Protein AF-C4J7I5-F1 (afdb_monomer_lite)

Foldseek 3Di:
DPPDVVVVDDDADDDQQDPVSLQVLLCVVVVSQADLEAEAEAQQADLVCLLSNLNSCLSRWGPDADPVGFRKYKYKHQDDNDDPVSNQVSNVVSVKDFDFKDFQLDGPDPDPVVVVCPPHPVSVVRNHPRMMMTMIGD

Radius of gyration: 16.13 Å; chains: 1; bounding box: 42×35×44 Å

Secondary structure (DSSP, 8-state):
-PPPGGGG-------TT-HHHHHHHHGGGSS---BSEEEEES--S-HHHHHHHHHHHHHHB-SS-BTTB--EEEEEE---SS-HHHHHHHHHHTT-EEEEEEETTEESSS-HHHHHTTTSTHHHHTTTS--EEEEEE-

Structure (mmCIF, N/CA/C/O backbone):
data_AF-C4J7I5-F1
#
_entry.id   AF-C4J7I5-F1
#
loop_
_atom_site.group_PDB
_atom_site.id
_atom_site.type_symbol
_atom_site.label_atom_id
_atom_site.label_alt_id
_atom_site.label_comp_id
_atom_site.label_asym_id
_atom_site.label_entity_id
_atom_site.label_seq_id
_atom_site.pdbx_PDB_ins_code
_atom_site.Cartn_x
_atom_site.Cartn_y
_atom_site.Cartn_z
_atom_site.occupancy
_atom_site.B_iso_or_equiv
_atom_site.auth_seq_id
_atom_site.auth_comp_id
_atom_site.auth_asym_id
_atom_site.auth_atom_id
_atom_site.pdbx_PDB_model_num
ATOM 1 N N . MET A 1 1 ? 3.089 -23.147 28.726 1.00 46.19 1 MET A N 1
ATOM 2 C CA . MET A 1 1 ? 2.492 -23.508 27.425 1.00 46.19 1 MET A CA 1
ATOM 3 C C . MET A 1 1 ? 2.560 -22.266 26.569 1.00 46.19 1 MET A C 1
ATOM 5 O O . MET A 1 1 ? 1.915 -21.288 26.925 1.00 46.19 1 MET A O 1
ATOM 9 N N . GLU A 1 2 ? 3.400 -22.255 25.537 1.00 56.66 2 GLU A N 1
ATOM 10 C CA . GLU A 1 2 ? 3.344 -21.172 24.553 1.00 56.66 2 GLU A CA 1
ATOM 11 C C . GLU A 1 2 ? 1.959 -21.187 23.889 1.00 56.66 2 GLU A C 1
ATOM 13 O O . GLU A 1 2 ? 1.442 -22.274 23.604 1.00 56.66 2 GLU A O 1
ATOM 18 N N . PRO A 1 3 ? 1.322 -20.023 23.676 1.00 60.16 3 PRO A N 1
ATOM 19 C CA . PRO A 1 3 ? 0.105 -19.958 22.882 1.00 60.16 3 PRO A CA 1
ATOM 20 C C . PRO A 1 3 ? 0.376 -20.605 21.525 1.00 60.16 3 PRO A C 1
ATOM 22 O O . PRO A 1 3 ? 1.416 -20.352 20.917 1.00 60.16 3 PRO A O 1
ATOM 25 N N . ASN A 1 4 ? -0.547 -21.442 21.054 1.00 72.19 4 ASN A N 1
ATOM 26 C CA . ASN A 1 4 ? -0.453 -22.033 19.726 1.00 72.19 4 ASN A CA 1
ATOM 27 C C . ASN A 1 4 ? -0.255 -20.900 18.705 1.00 72.19 4 ASN A C 1
ATOM 29 O O . ASN A 1 4 ? -1.125 -20.047 18.574 1.00 72.19 4 ASN A O 1
ATOM 33 N N . LEU A 1 5 ? 0.882 -20.863 18.003 1.00 67.62 5 LEU A N 1
ATOM 34 C CA . LEU A 1 5 ? 1.220 -19.787 17.059 1.00 67.62 5 LEU A CA 1
ATOM 35 C C . LEU A 1 5 ? 0.113 -19.543 16.021 1.00 67.62 5 LEU A C 1
ATOM 37 O O . LEU A 1 5 ? -0.079 -18.413 15.578 1.00 67.62 5 LEU A O 1
ATOM 41 N N . LEU A 1 6 ? -0.670 -20.577 15.697 1.00 69.25 6 LEU A N 1
ATOM 42 C CA . LEU A 1 6 ? -1.818 -20.479 14.799 1.00 69.25 6 LEU A CA 1
ATOM 43 C C . LEU A 1 6 ? -2.928 -19.567 15.338 1.00 69.25 6 LEU A C 1
ATOM 45 O O . LEU A 1 6 ? -3.611 -18.930 14.546 1.00 69.25 6 LEU A O 1
ATOM 49 N N . SER A 1 7 ? -3.086 -19.434 16.660 1.00 72.38 7 SER A N 1
ATOM 50 C CA . SER A 1 7 ? -4.082 -18.530 17.250 1.00 72.38 7 SER A CA 1
ATOM 51 C C . SER A 1 7 ? -3.694 -17.051 17.146 1.00 72.38 7 SER A C 1
ATOM 53 O O . SER A 1 7 ? -4.488 -16.195 17.525 1.00 72.38 7 SER A O 1
ATOM 55 N N . ARG A 1 8 ? -2.481 -16.738 16.665 1.00 79.06 8 ARG A N 1
ATOM 56 C CA . ARG A 1 8 ? -2.015 -15.363 16.413 1.00 79.06 8 ARG A CA 1
ATOM 57 C C . ARG A 1 8 ? -2.300 -14.897 14.985 1.00 79.06 8 ARG A C 1
ATOM 59 O O . ARG A 1 8 ? -2.167 -13.711 14.706 1.00 79.06 8 ARG A O 1
ATOM 66 N N . ILE A 1 9 ? -2.673 -15.815 14.090 1.00 86.06 9 ILE A N 1
ATOM 67 C CA . ILE A 1 9 ? -2.989 -15.513 12.695 1.00 86.06 9 ILE A CA 1
ATOM 68 C C . ILE A 1 9 ? -4.505 -15.477 12.552 1.00 86.06 9 ILE A C 1
ATOM 70 O O . ILE A 1 9 ? -5.200 -16.441 12.865 1.00 86.06 9 ILE A O 1
ATOM 74 N N . MET A 1 10 ? -5.016 -14.360 12.049 1.00 88.12 10 MET A N 1
ATOM 75 C CA . MET A 1 10 ? -6.434 -14.184 11.772 1.00 88.12 10 MET A CA 1
ATOM 76 C C . MET A 1 10 ? -6.637 -13.935 10.287 1.00 88.12 10 MET A C 1
ATOM 78 O O . MET A 1 10 ? -5.858 -13.232 9.647 1.00 88.12 10 MET A O 1
ATOM 82 N N . VAL A 1 11 ? -7.711 -14.503 9.748 1.00 90.12 11 VAL A N 1
ATOM 83 C CA . VAL A 1 11 ? -8.143 -14.262 8.372 1.00 90.12 11 VAL A CA 1
ATOM 84 C C . VAL A 1 11 ? -9.461 -13.512 8.421 1.00 90.12 11 VAL A C 1
ATOM 86 O O . VAL A 1 11 ? -10.398 -13.913 9.114 1.00 90.12 11 VAL A O 1
ATOM 89 N N . ARG A 1 12 ? -9.537 -12.416 7.673 1.00 92.25 12 ARG A N 1
ATOM 90 C CA . ARG A 1 12 ? -10.739 -11.599 7.559 1.00 92.25 12 ARG A CA 1
ATOM 91 C C . ARG A 1 12 ? -10.909 -11.164 6.115 1.00 92.25 12 ARG A C 1
ATOM 93 O O . ARG A 1 12 ? -9.933 -10.899 5.418 1.00 92.25 12 ARG A O 1
ATOM 100 N N . LYS A 1 13 ? -12.160 -11.100 5.672 1.00 94.50 13 LYS A N 1
ATOM 101 C CA . LYS A 1 13 ? -12.498 -10.471 4.401 1.00 94.50 13 LYS A CA 1
ATOM 102 C C . LYS A 1 13 ? -12.163 -8.978 4.486 1.00 94.50 13 LYS A C 1
ATOM 104 O O . LYS A 1 13 ? -12.484 -8.347 5.488 1.00 94.50 13 LYS A O 1
ATOM 109 N N . LEU A 1 14 ? -11.552 -8.449 3.429 1.00 96.69 14 LEU A N 1
ATOM 110 C CA . LEU A 1 14 ? -11.289 -7.026 3.265 1.00 96.69 14 LEU A CA 1
ATOM 111 C C . LEU A 1 14 ? -11.465 -6.636 1.798 1.00 96.69 14 LEU A C 1
ATOM 113 O O . LEU A 1 14 ? -10.585 -6.885 0.975 1.00 96.69 14 LEU A O 1
ATOM 117 N N . PHE A 1 15 ? -12.607 -6.044 1.460 1.00 97.38 15 PHE A N 1
ATOM 118 C CA . PHE A 1 15 ? -12.798 -5.386 0.176 1.00 97.38 15 PHE A CA 1
ATOM 119 C C . PHE A 1 15 ? -12.215 -3.973 0.240 1.00 97.38 15 PHE A C 1
ATOM 121 O O . PHE A 1 15 ? -12.597 -3.171 1.093 1.00 97.38 15 PHE A O 1
ATOM 128 N N . TRP A 1 16 ? -11.273 -3.658 -0.648 1.00 97.44 16 TRP A N 1
ATOM 129 C CA . TRP A 1 16 ? -10.590 -2.370 -0.590 1.00 97.44 16 TRP A CA 1
ATOM 130 C C . TRP A 1 16 ? -11.545 -1.201 -0.832 1.00 97.44 16 TRP A C 1
ATOM 132 O O . TRP A 1 16 ? -12.367 -1.222 -1.746 1.00 97.44 16 TRP A O 1
ATOM 142 N N . GLY A 1 17 ? -11.427 -0.173 0.006 1.00 95.38 17 GLY A N 1
ATOM 143 C CA . GLY A 1 17 ? -12.288 1.004 0.007 1.00 95.38 17 GLY A CA 1
ATOM 144 C C . GLY A 1 17 ? -13.658 0.789 0.656 1.00 95.38 17 GLY A C 1
ATOM 145 O O . GLY A 1 17 ? -14.435 1.738 0.707 1.00 95.38 17 GLY A O 1
ATOM 146 N N . ASN A 1 18 ? -13.968 -0.412 1.161 1.00 97.88 18 ASN A N 1
ATOM 147 C CA . ASN A 1 18 ? -15.199 -0.655 1.909 1.00 97.88 18 ASN A CA 1
ATOM 148 C C . ASN A 1 18 ? -15.012 -0.312 3.396 1.00 97.88 18 ASN A C 1
ATOM 150 O O . ASN A 1 18 ? -14.159 -0.879 4.076 1.00 97.88 18 ASN A O 1
ATOM 154 N N . GLU A 1 19 ? -15.817 0.626 3.894 1.00 95.94 19 GLU A N 1
ATOM 155 C CA . GLU A 1 19 ? -15.702 1.157 5.258 1.00 95.94 19 GLU A CA 1
ATOM 156 C C . GLU A 1 19 ? -16.004 0.117 6.341 1.00 95.94 19 GLU A C 1
ATOM 158 O O . GLU A 1 19 ? -15.284 0.048 7.340 1.00 95.94 19 GLU A O 1
ATOM 163 N N . ASP A 1 20 ? -17.010 -0.731 6.125 1.00 95.88 20 ASP A N 1
ATOM 164 C CA . ASP A 1 20 ? -17.399 -1.768 7.083 1.00 95.88 20 ASP A CA 1
ATOM 165 C C . ASP A 1 20 ? -16.312 -2.841 7.221 1.00 95.88 20 ASP A C 1
ATOM 167 O O . ASP A 1 20 ? -15.944 -3.221 8.336 1.00 95.88 20 ASP A O 1
ATOM 171 N N . ASP A 1 21 ? -15.749 -3.291 6.097 1.00 96.88 21 ASP A N 1
ATOM 172 C CA . ASP A 1 21 ? -14.656 -4.261 6.076 1.00 96.88 21 ASP A CA 1
ATOM 173 C C . ASP A 1 21 ? -13.396 -3.677 6.749 1.00 96.88 21 ASP A C 1
ATOM 175 O O . ASP A 1 21 ? -12.764 -4.355 7.564 1.00 96.88 21 ASP A O 1
ATOM 179 N N . MET A 1 22 ? -13.051 -2.406 6.484 1.00 94.75 22 MET A N 1
ATOM 180 C CA . MET A 1 22 ? -11.929 -1.722 7.151 1.00 94.75 22 MET A CA 1
ATOM 181 C C . MET A 1 22 ? -12.127 -1.637 8.665 1.00 94.75 22 MET A C 1
ATOM 183 O O . MET A 1 22 ? -11.214 -1.959 9.430 1.00 94.75 22 MET A O 1
ATOM 187 N N . LYS A 1 23 ? -13.323 -1.239 9.108 1.00 92.06 23 LYS A N 1
ATOM 188 C CA . LYS A 1 23 ? -13.668 -1.164 10.529 1.00 92.06 23 LYS A CA 1
ATOM 189 C C . LYS A 1 23 ? -13.554 -2.536 11.193 1.00 92.06 23 LYS A C 1
ATOM 191 O O . LYS A 1 23 ? -12.878 -2.665 12.213 1.00 92.06 23 LYS A O 1
ATOM 196 N N . ALA A 1 24 ? -14.129 -3.568 10.577 1.00 92.44 24 ALA A N 1
ATOM 197 C CA . ALA A 1 24 ? -14.087 -4.932 11.097 1.00 92.44 24 ALA A CA 1
ATOM 198 C C . ALA A 1 24 ? -12.655 -5.484 11.203 1.00 92.44 24 ALA A C 1
ATOM 200 O O . ALA A 1 24 ? -12.355 -6.238 12.127 1.00 92.44 24 ALA A O 1
ATOM 201 N N . VAL A 1 25 ? -11.772 -5.128 10.265 1.00 92.88 25 VAL A N 1
ATOM 202 C CA . VAL A 1 25 ? -10.353 -5.513 10.296 1.00 92.88 25 VAL A CA 1
ATOM 203 C C . VAL A 1 25 ? -9.590 -4.757 11.387 1.00 92.88 25 VAL A C 1
ATOM 205 O O . VAL A 1 25 ? -8.800 -5.363 12.107 1.00 92.88 25 VAL A O 1
ATOM 208 N N . ARG A 1 26 ? -9.856 -3.461 11.574 1.00 88.88 26 ARG A N 1
ATOM 209 C CA . ARG A 1 26 ? -9.210 -2.637 12.610 1.00 88.88 26 ARG A CA 1
ATOM 210 C C . ARG A 1 26 ? -9.589 -3.066 14.033 1.00 88.88 26 ARG A C 1
ATOM 212 O O . ARG A 1 26 ? -8.768 -2.993 14.946 1.00 88.88 26 ARG A O 1
ATOM 219 N N . GLU A 1 27 ? -10.810 -3.557 14.219 1.00 87.06 27 GLU A N 1
ATOM 220 C CA . GLU A 1 27 ? -11.304 -4.070 15.503 1.00 87.06 27 GLU A CA 1
ATOM 221 C C . GLU A 1 27 ? -10.637 -5.392 15.932 1.00 87.06 27 GLU A C 1
ATOM 223 O O . GLU A 1 27 ? -10.648 -5.714 17.121 1.00 87.06 27 GLU A O 1
ATOM 228 N N . LEU A 1 28 ? -9.978 -6.124 15.019 1.00 83.75 28 LEU A N 1
ATOM 229 C CA . LEU A 1 28 ? -9.259 -7.368 15.350 1.00 83.75 28 LEU A CA 1
ATOM 230 C C . LEU A 1 28 ? -8.149 -7.160 16.388 1.00 83.75 28 LEU A C 1
ATOM 232 O O . LEU A 1 28 ? -7.832 -8.077 17.141 1.00 83.75 28 LEU A O 1
ATOM 236 N N . HIS A 1 29 ? -7.567 -5.961 16.438 1.00 72.19 29 HIS A N 1
ATOM 237 C CA . HIS A 1 29 ? -6.486 -5.629 17.362 1.00 72.19 29 HIS A CA 1
ATOM 238 C C . HIS A 1 29 ? -6.989 -5.274 18.779 1.00 72.19 29 HIS A C 1
ATOM 240 O O . HIS A 1 29 ? -6.191 -4.993 19.672 1.00 72.19 29 HIS A O 1
ATOM 246 N N . GLY A 1 30 ? -8.313 -5.259 19.005 1.00 67.69 30 GLY A N 1
ATOM 247 C CA . GLY A 1 30 ? -8.973 -5.030 20.301 1.00 67.69 30 GLY A CA 1
ATOM 248 C C . GLY A 1 30 ? -8.873 -3.602 20.854 1.00 67.69 30 GLY A C 1
ATOM 249 O O . GLY A 1 30 ? -9.753 -3.164 21.588 1.00 67.69 30 GLY A O 1
ATOM 250 N N . ASN A 1 31 ? -7.834 -2.856 20.476 1.00 75.12 31 ASN A N 1
ATOM 251 C CA . ASN A 1 31 ? -7.575 -1.478 20.895 1.00 75.12 31 ASN A CA 1
ATOM 252 C C . ASN A 1 31 ? -7.831 -0.438 19.786 1.00 75.12 31 ASN A C 1
ATOM 254 O O . ASN A 1 31 ? -7.716 0.758 20.039 1.00 75.12 31 ASN A O 1
ATOM 258 N N . GLY A 1 32 ? -8.157 -0.881 18.564 1.00 74.06 32 GLY A N 1
ATOM 259 C CA . GLY A 1 32 ? -8.468 -0.009 17.426 1.00 74.06 32 GLY A CA 1
ATOM 260 C C . GLY A 1 32 ? -7.302 0.865 16.946 1.00 74.06 32 GLY A C 1
ATOM 261 O O . GLY A 1 32 ? -7.529 1.811 16.192 1.00 74.06 32 GLY A O 1
ATOM 262 N N . VAL A 1 33 ? -6.064 0.582 17.363 1.00 82.44 33 VAL A N 1
ATOM 263 C CA . VAL A 1 33 ? -4.901 1.436 17.060 1.00 82.44 33 VAL A CA 1
ATOM 264 C C . VAL A 1 33 ? -4.524 1.370 15.578 1.00 82.44 33 VAL A C 1
ATOM 266 O O . VAL A 1 33 ? -4.152 2.394 15.021 1.00 82.44 33 VAL A O 1
ATOM 269 N N . GLY A 1 34 ? -4.751 0.229 14.922 1.00 89.75 34 GLY A N 1
ATOM 270 C CA . GLY A 1 34 ? -4.363 -0.023 13.532 1.00 89.75 34 GLY A CA 1
ATOM 271 C C . GLY A 1 34 ? -3.163 -0.966 13.447 1.00 89.75 34 GLY A C 1
ATOM 272 O O . GLY A 1 34 ? -2.748 -1.530 14.458 1.00 89.75 34 GLY A O 1
ATOM 273 N N . PHE A 1 35 ? -2.634 -1.160 12.240 1.00 91.75 35 PHE A N 1
ATOM 274 C CA . PHE A 1 35 ? -1.479 -2.025 11.983 1.00 91.75 35 PHE A CA 1
ATOM 275 C C . PHE A 1 35 ? -0.191 -1.210 11.874 1.00 91.75 35 PHE A C 1
ATOM 277 O O . PHE A 1 35 ? -0.156 -0.209 11.161 1.00 91.75 35 PHE A O 1
ATOM 284 N N . ASP A 1 36 ? 0.878 -1.678 12.517 1.00 91.75 36 ASP A N 1
ATOM 285 C CA . ASP A 1 36 ? 2.218 -1.089 12.380 1.00 91.75 36 ASP A CA 1
ATOM 286 C C . ASP A 1 36 ? 2.866 -1.437 11.028 1.00 91.75 36 ASP A C 1
ATOM 288 O O . ASP A 1 36 ? 3.750 -0.738 10.548 1.00 91.75 36 ASP A O 1
ATOM 292 N N . CYS A 1 37 ? 2.437 -2.522 10.382 1.00 92.94 37 CYS A N 1
ATOM 293 C CA . CYS A 1 37 ? 2.952 -2.927 9.081 1.00 92.94 37 CYS A CA 1
ATOM 294 C C . CYS A 1 37 ? 1.836 -3.513 8.218 1.00 92.94 37 CYS A C 1
ATOM 296 O O . CYS A 1 37 ? 1.095 -4.401 8.651 1.00 92.94 37 CYS A O 1
ATOM 298 N N . ILE A 1 38 ? 1.738 -3.026 6.984 1.00 96.12 38 ILE A N 1
ATOM 299 C CA . ILE A 1 38 ? 0.851 -3.548 5.947 1.00 96.12 38 ILE A CA 1
AT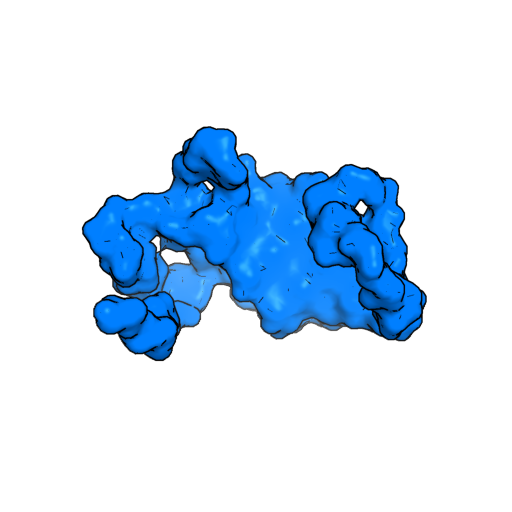OM 300 C C . ILE A 1 38 ? 1.721 -3.997 4.777 1.00 96.12 38 ILE A C 1
ATOM 302 O O . ILE A 1 38 ? 2.523 -3.222 4.265 1.00 96.12 38 ILE A O 1
ATOM 306 N N . ILE A 1 39 ? 1.539 -5.239 4.327 1.00 96.94 39 ILE A N 1
ATOM 307 C CA . ILE A 1 39 ? 2.292 -5.810 3.206 1.00 96.94 39 ILE A CA 1
ATOM 308 C C . ILE A 1 39 ? 1.319 -6.152 2.079 1.00 96.94 39 ILE A C 1
ATOM 310 O O . ILE A 1 39 ? 0.393 -6.942 2.266 1.00 96.94 39 ILE A O 1
ATOM 314 N N . GLY A 1 40 ? 1.544 -5.574 0.901 1.00 96.25 40 GLY A N 1
ATOM 315 C CA . GLY A 1 40 ? 0.828 -5.892 -0.330 1.00 96.25 40 GLY A CA 1
ATOM 316 C C . GLY A 1 40 ? 1.775 -6.482 -1.371 1.00 96.25 40 GLY A C 1
ATOM 317 O O . GLY A 1 40 ? 2.746 -5.838 -1.758 1.00 96.25 40 GLY A O 1
ATOM 318 N N . THR A 1 41 ? 1.492 -7.693 -1.851 1.00 94.38 41 THR A N 1
ATOM 319 C CA . THR A 1 41 ? 2.307 -8.377 -2.869 1.00 94.38 41 THR A CA 1
ATOM 320 C C . THR A 1 41 ? 1.530 -8.579 -4.168 1.00 94.38 41 THR A C 1
ATOM 322 O O . THR A 1 41 ? 0.436 -9.133 -4.155 1.00 94.38 41 THR A O 1
ATOM 325 N N . ASP A 1 42 ? 2.086 -8.089 -5.280 1.00 91.19 42 ASP A N 1
ATOM 326 C CA . ASP A 1 42 ? 1.494 -8.099 -6.628 1.00 91.19 42 ASP A CA 1
ATOM 327 C C . ASP A 1 42 ? 0.037 -7.595 -6.646 1.00 91.19 42 ASP A C 1
ATOM 329 O O . ASP A 1 42 ? -0.849 -8.190 -7.250 1.00 91.19 42 ASP A O 1
ATOM 333 N N . VAL A 1 43 ? -0.219 -6.488 -5.940 1.00 93.38 43 VAL A N 1
ATOM 334 C CA . VAL A 1 43 ? -1.559 -5.897 -5.744 1.00 93.38 43 VAL A CA 1
ATOM 335 C C . VAL A 1 43 ? -1.823 -4.642 -6.584 1.00 93.38 43 VAL A C 1
ATOM 337 O O . VAL A 1 43 ? -2.941 -4.137 -6.612 1.00 93.38 43 VAL A O 1
ATOM 340 N N . THR A 1 44 ? -0.815 -4.135 -7.294 1.00 92.56 44 THR A N 1
ATOM 341 C CA . THR A 1 44 ? -0.855 -2.839 -7.996 1.00 92.56 44 THR A CA 1
ATOM 342 C C . THR A 1 44 ? -1.122 -2.963 -9.501 1.00 92.56 44 THR A C 1
ATOM 344 O O . THR A 1 44 ? -0.891 -2.026 -10.252 1.00 92.56 44 THR A O 1
ATOM 347 N N . TYR A 1 45 ? -1.607 -4.107 -9.994 1.00 91.50 45 TYR A N 1
ATOM 348 C CA . TYR A 1 45 ? -1.790 -4.333 -11.438 1.00 91.50 45 TYR A CA 1
ATOM 349 C C . TYR A 1 45 ? -3.134 -3.842 -12.003 1.00 91.50 45 TYR A C 1
ATOM 351 O O . TYR A 1 45 ? -3.290 -3.805 -13.227 1.00 91.50 45 TYR A O 1
ATOM 359 N N . ASN A 1 46 ? -4.115 -3.526 -11.152 1.00 94.12 46 ASN A N 1
ATOM 360 C CA . ASN A 1 46 ? -5.437 -3.051 -11.562 1.00 94.12 46 ASN A CA 1
ATOM 361 C C . ASN A 1 46 ? -5.563 -1.538 -11.287 1.00 94.12 46 ASN A C 1
ATOM 363 O O . ASN A 1 46 ? -5.629 -1.169 -10.114 1.00 94.12 46 ASN A O 1
ATOM 367 N N . PRO A 1 47 ? -5.634 -0.678 -12.325 1.00 93.25 47 PRO A N 1
ATOM 368 C CA . PRO A 1 47 ? -5.753 0.773 -12.158 1.00 93.25 47 PRO A CA 1
ATOM 369 C C . PRO A 1 47 ? -6.919 1.199 -11.256 1.00 93.25 47 PRO A C 1
ATOM 371 O O . PRO A 1 47 ? -6.743 2.052 -10.388 1.00 93.25 47 PRO A O 1
ATOM 374 N N . ASP A 1 48 ? -8.077 0.546 -11.387 1.00 94.94 48 ASP A N 1
ATOM 375 C CA . ASP A 1 48 ? -9.287 0.889 -10.626 1.00 94.94 48 ASP A CA 1
ATOM 376 C C . ASP A 1 48 ? -9.150 0.575 -9.128 1.00 94.94 48 ASP A C 1
ATOM 378 O O . ASP A 1 48 ? -9.901 1.090 -8.300 1.00 94.94 48 ASP A O 1
ATOM 382 N N . ALA A 1 49 ? -8.184 -0.274 -8.765 1.00 95.81 49 ALA A N 1
ATOM 383 C CA . ALA A 1 49 ? -7.947 -0.706 -7.395 1.00 95.81 49 ALA A CA 1
ATOM 384 C C . ALA A 1 49 ? -6.897 0.140 -6.660 1.00 95.81 49 ALA A C 1
ATOM 386 O O . ALA A 1 49 ? -6.802 0.027 -5.440 1.00 95.81 49 ALA A O 1
ATOM 387 N N . ILE A 1 50 ? -6.140 1.003 -7.350 1.00 96.38 50 ILE A N 1
ATOM 388 C CA . ILE A 1 50 ? -5.033 1.762 -6.743 1.00 96.38 50 ILE A CA 1
ATOM 389 C C . ILE A 1 50 ? -5.534 2.734 -5.674 1.00 96.38 50 ILE A C 1
ATOM 391 O O . ILE A 1 50 ? -5.062 2.703 -4.537 1.00 96.38 50 ILE A O 1
ATOM 395 N N . LEU A 1 51 ? -6.532 3.558 -5.997 1.00 96.94 51 LEU A N 1
ATOM 396 C CA . LEU A 1 51 ? -7.109 4.473 -5.013 1.00 96.94 51 LEU A CA 1
ATOM 397 C C . LEU A 1 51 ? -7.772 3.716 -3.843 1.00 96.94 51 LEU A C 1
ATOM 399 O O . LEU A 1 51 ? -7.467 4.042 -2.692 1.00 96.94 51 LEU A O 1
ATOM 403 N N . PRO A 1 52 ? -8.637 2.701 -4.073 1.00 98.06 52 PRO A N 1
ATOM 404 C CA . PRO A 1 52 ? -9.156 1.862 -2.995 1.00 98.06 52 PRO A CA 1
ATOM 405 C C . PRO A 1 52 ? -8.068 1.240 -2.115 1.00 98.06 52 PRO A C 1
ATOM 407 O O . PRO A 1 52 ? -8.236 1.203 -0.897 1.00 98.06 52 PRO A O 1
ATOM 410 N N . LEU A 1 53 ? -6.953 0.787 -2.694 1.00 97.75 53 LEU A N 1
ATOM 411 C CA . LEU A 1 53 ? -5.828 0.210 -1.960 1.00 97.75 53 LEU A CA 1
ATOM 412 C C . LEU A 1 53 ? -5.223 1.223 -0.982 1.00 97.75 53 LEU A C 1
ATOM 414 O O . LEU A 1 53 ? -5.124 0.924 0.207 1.00 97.75 53 LEU A O 1
ATOM 418 N N . PHE A 1 54 ? -4.898 2.436 -1.438 1.00 98.06 54 PHE A N 1
ATOM 419 C CA . PHE A 1 54 ? -4.320 3.454 -0.554 1.00 98.06 54 PHE A CA 1
ATOM 420 C C . PHE A 1 54 ? -5.320 3.991 0.473 1.00 98.06 54 PHE A C 1
ATOM 422 O O . PHE A 1 54 ? -4.943 4.199 1.626 1.00 98.06 54 PHE A O 1
ATOM 429 N N . LYS A 1 55 ? -6.605 4.134 0.114 1.00 97.81 55 LYS A N 1
ATOM 430 C CA . LYS A 1 55 ? -7.669 4.440 1.088 1.00 97.81 55 LYS A CA 1
ATOM 431 C C . LYS A 1 55 ? -7.756 3.373 2.173 1.00 97.81 55 LYS A C 1
ATOM 433 O O . LYS A 1 55 ? -7.870 3.696 3.352 1.00 97.81 55 LYS A O 1
ATOM 438 N N . THR A 1 56 ? -7.666 2.106 1.769 1.00 98.00 56 THR A N 1
ATOM 439 C CA . THR A 1 56 ? -7.695 0.973 2.697 1.00 98.00 56 THR A CA 1
ATOM 440 C C . THR A 1 56 ? -6.512 1.008 3.637 1.00 98.00 56 THR A C 1
ATOM 442 O O . THR A 1 56 ? -6.704 0.967 4.849 1.00 98.00 56 THR A O 1
ATOM 445 N N . ALA A 1 57 ? -5.301 1.136 3.088 1.00 97.44 57 ALA A N 1
ATOM 446 C CA . ALA A 1 57 ? -4.088 1.226 3.883 1.00 97.44 57 ALA A CA 1
ATOM 447 C C . ALA A 1 57 ? -4.178 2.381 4.886 1.00 97.44 57 ALA A C 1
ATOM 449 O O . ALA A 1 57 ? -3.950 2.164 6.070 1.00 97.44 57 ALA A O 1
ATOM 450 N N . ARG A 1 58 ? -4.616 3.572 4.452 1.00 96.25 58 ARG A N 1
ATOM 451 C CA . ARG A 1 58 ? -4.794 4.729 5.340 1.00 96.25 58 ARG A CA 1
ATOM 452 C C . ARG A 1 58 ? -5.816 4.478 6.451 1.00 96.25 58 ARG A C 1
ATOM 454 O O . ARG A 1 58 ? -5.616 4.945 7.565 1.00 96.25 58 ARG A O 1
ATOM 461 N N . GLY A 1 59 ? -6.906 3.771 6.161 1.00 94.69 59 GLY A N 1
ATOM 462 C CA . GLY A 1 59 ? -7.970 3.505 7.132 1.00 94.69 59 GLY A CA 1
ATOM 463 C C . GLY A 1 59 ? -7.594 2.500 8.226 1.00 94.69 59 GLY A C 1
ATOM 464 O O . GLY A 1 59 ? -8.176 2.541 9.315 1.00 94.69 59 GLY A O 1
ATOM 465 N N . VAL A 1 60 ? -6.642 1.601 7.946 1.00 94.81 60 VAL A N 1
ATOM 466 C CA . VAL A 1 60 ? -6.275 0.504 8.858 1.00 94.81 60 VAL A CA 1
ATOM 467 C C . VAL A 1 60 ? -4.868 0.623 9.445 1.00 94.81 60 VAL A C 1
ATOM 469 O O . VAL A 1 60 ? -4.596 -0.028 10.452 1.00 94.81 60 VAL A O 1
ATOM 472 N N . ILE A 1 61 ? -3.977 1.430 8.867 1.00 94.81 61 ILE A N 1
ATOM 473 C CA . ILE A 1 61 ? -2.632 1.657 9.413 1.00 94.81 61 ILE A CA 1
ATOM 474 C C . ILE A 1 61 ? -2.699 2.423 10.742 1.00 94.81 61 ILE A C 1
ATOM 476 O O . ILE A 1 61 ? -3.604 3.230 10.965 1.00 94.81 61 ILE A O 1
ATOM 480 N N . SER A 1 62 ? -1.753 2.151 11.639 1.00 91.88 62 SER A N 1
ATOM 481 C CA . SER A 1 62 ? -1.614 2.907 12.883 1.00 91.88 62 SER A CA 1
ATOM 482 C C . SER A 1 62 ? -1.243 4.366 12.602 1.00 91.88 62 SER A C 1
ATOM 484 O O . SER A 1 62 ? -0.416 4.655 11.742 1.00 91.88 62 SER A O 1
ATOM 486 N N . GLU A 1 63 ? -1.845 5.296 13.347 1.00 83.50 63 GLU A N 1
ATOM 487 C CA . GLU A 1 63 ? -1.499 6.728 13.294 1.00 83.50 63 GLU A CA 1
ATOM 488 C C . GLU A 1 63 ? -0.361 7.100 14.253 1.00 83.50 63 GLU A C 1
ATOM 490 O O . GLU A 1 63 ? 0.178 8.203 14.184 1.00 83.50 63 GLU A O 1
ATOM 495 N N . LYS A 1 64 ? -0.018 6.207 15.185 1.00 76.50 64 LYS A N 1
ATOM 496 C CA . LYS A 1 64 ? 1.003 6.466 16.197 1.00 76.50 64 LYS A CA 1
ATOM 497 C C . LYS A 1 64 ? 2.265 5.707 15.835 1.00 76.50 64 LYS A C 1
ATOM 499 O O . LYS A 1 64 ? 2.249 4.481 15.784 1.00 76.50 64 LYS A O 1
ATOM 504 N N . ALA A 1 65 ? 3.350 6.451 15.645 1.00 67.75 65 ALA A N 1
ATOM 505 C CA . ALA A 1 65 ? 4.675 5.880 15.798 1.00 67.75 65 ALA A CA 1
ATOM 506 C C . ALA A 1 65 ? 4.841 5.444 17.255 1.00 67.75 65 ALA A C 1
ATOM 508 O O . ALA A 1 65 ? 4.579 6.218 18.181 1.00 67.75 65 ALA A O 1
ATOM 509 N N . ASN A 1 66 ? 5.235 4.193 17.446 1.00 67.56 66 ASN A N 1
ATOM 510 C CA . ASN A 1 66 ? 5.713 3.728 18.737 1.00 67.56 66 ASN A CA 1
ATOM 511 C C . ASN A 1 66 ? 7.183 4.157 18.862 1.00 67.56 66 ASN A C 1
ATOM 513 O O . ASN A 1 66 ? 7.833 4.407 17.847 1.00 67.56 66 ASN A O 1
ATOM 517 N N . GLU A 1 67 ? 7.726 4.226 20.080 1.00 66.12 67 GLU A N 1
ATOM 518 C CA . GLU A 1 67 ? 9.131 4.628 20.303 1.00 66.12 67 GLU A CA 1
ATOM 519 C C . GLU A 1 67 ? 10.127 3.804 19.460 1.00 66.12 67 GLU A C 1
ATOM 521 O O . GLU A 1 67 ? 11.165 4.322 19.056 1.00 66.12 67 GLU A O 1
ATOM 526 N N . ASP A 1 68 ? 9.755 2.565 19.116 1.00 68.00 68 ASP A N 1
ATOM 527 C CA . ASP A 1 68 ? 10.587 1.614 18.379 1.00 68.00 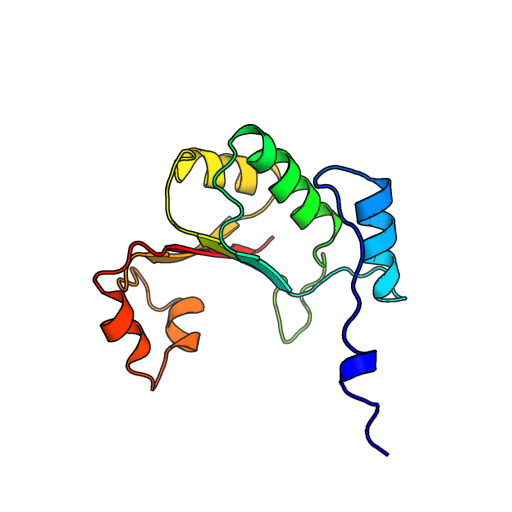68 ASP A CA 1
ATOM 528 C C . ASP A 1 68 ? 10.228 1.441 16.888 1.00 68.00 68 ASP A C 1
ATOM 530 O O . ASP A 1 68 ? 10.943 0.736 16.175 1.00 68.00 68 ASP A O 1
ATOM 534 N N . SER A 1 69 ? 9.115 2.004 16.384 1.00 72.69 69 SER A N 1
ATOM 535 C CA . SER A 1 69 ? 8.716 1.784 14.979 1.00 72.69 69 SER A CA 1
ATOM 536 C C . SER A 1 69 ? 7.747 2.820 14.403 1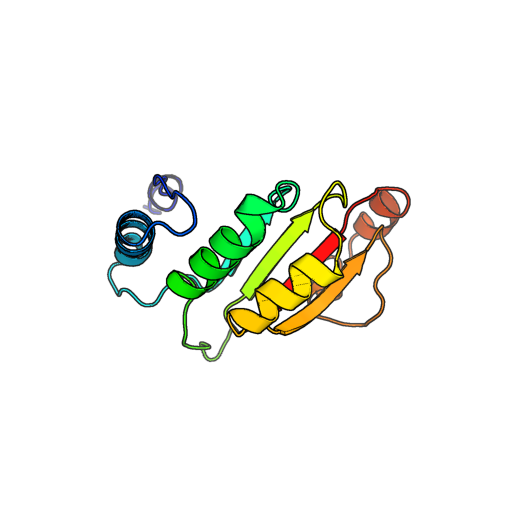.00 72.69 69 SER A C 1
ATOM 538 O O . SER A 1 69 ? 6.819 3.289 15.065 1.00 72.69 69 SER A O 1
ATOM 540 N N . VAL A 1 70 ? 7.957 3.129 13.120 1.00 87.75 70 VAL A N 1
ATOM 541 C CA . VAL A 1 70 ? 7.065 3.951 12.295 1.00 87.75 70 VAL A CA 1
ATOM 542 C C . VAL A 1 70 ? 6.127 3.025 11.515 1.00 87.75 70 VAL A C 1
ATOM 544 O O . VAL A 1 70 ? 6.617 2.087 10.880 1.00 87.75 70 VAL A O 1
ATOM 547 N N . PRO A 1 71 ? 4.801 3.258 11.540 1.00 92.69 71 PRO A N 1
ATOM 548 C CA . PRO A 1 71 ? 3.861 2.468 10.767 1.00 92.69 71 PRO A CA 1
ATOM 549 C C . PRO A 1 71 ? 4.165 2.540 9.272 1.00 92.69 71 PRO A C 1
ATOM 551 O O . PRO A 1 71 ? 4.306 3.632 8.717 1.00 92.69 71 PRO A O 1
ATOM 554 N N . ALA A 1 72 ? 4.234 1.382 8.619 1.00 95.50 72 ALA A N 1
ATOM 555 C CA . ALA A 1 72 ? 4.674 1.289 7.234 1.00 95.50 72 ALA A CA 1
ATOM 556 C C . ALA A 1 72 ? 3.710 0.519 6.328 1.00 95.50 72 ALA A C 1
ATOM 558 O O . ALA A 1 72 ? 3.117 -0.495 6.707 1.00 95.50 72 ALA A O 1
ATOM 559 N N . LEU A 1 73 ? 3.621 0.974 5.078 1.00 97.50 73 LEU A N 1
ATOM 560 C CA . LEU A 1 73 ? 3.026 0.238 3.969 1.00 97.50 73 LEU A CA 1
ATOM 561 C C . LEU A 1 73 ? 4.139 -0.211 3.019 1.00 97.50 73 LEU A C 1
ATOM 563 O O . LEU A 1 73 ? 4.869 0.606 2.461 1.00 97.50 73 LEU A O 1
ATOM 567 N N . ILE A 1 74 ? 4.235 -1.519 2.804 1.00 97.19 7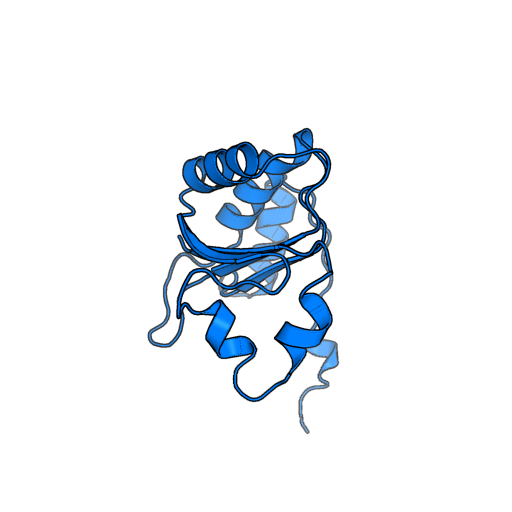4 ILE A N 1
ATOM 568 C CA . ILE A 1 74 ? 5.228 -2.146 1.935 1.00 97.19 74 ILE A CA 1
ATOM 569 C C . ILE A 1 74 ? 4.508 -2.738 0.732 1.00 97.19 74 ILE A C 1
ATOM 571 O O . ILE A 1 74 ? 3.662 -3.624 0.880 1.00 97.19 74 ILE A O 1
ATOM 575 N N . LEU A 1 75 ? 4.850 -2.267 -0.466 1.00 96.44 75 LEU A N 1
ATOM 576 C CA . LEU A 1 75 ? 4.323 -2.801 -1.718 1.00 96.44 75 LEU A CA 1
ATOM 577 C C . LEU A 1 75 ? 5.437 -3.490 -2.498 1.00 96.44 75 LEU A C 1
ATOM 579 O O . LEU A 1 75 ? 6.388 -2.846 -2.932 1.00 96.44 75 LEU A O 1
ATOM 583 N N . CYS A 1 76 ? 5.285 -4.794 -2.713 1.00 92.50 76 CYS A N 1
ATOM 584 C CA . CYS A 1 76 ? 6.189 -5.604 -3.524 1.00 92.50 76 CYS A CA 1
ATOM 585 C C . CYS A 1 76 ? 5.468 -5.998 -4.814 1.00 92.50 76 CYS A C 1
ATOM 587 O O . CYS A 1 76 ? 4.486 -6.739 -4.754 1.00 92.50 76 CYS A O 1
ATOM 589 N N . TYR A 1 77 ? 5.906 -5.532 -5.981 1.00 89.69 77 TYR A N 1
ATOM 590 C CA . TYR A 1 77 ? 5.181 -5.770 -7.231 1.00 89.69 77 TYR A CA 1
ATOM 591 C C . TYR A 1 77 ? 6.090 -5.881 -8.453 1.00 89.69 77 TYR A C 1
ATOM 593 O O . TYR A 1 77 ? 7.246 -5.467 -8.449 1.00 89.69 77 TYR A O 1
ATOM 601 N N . ILE A 1 78 ? 5.521 -6.437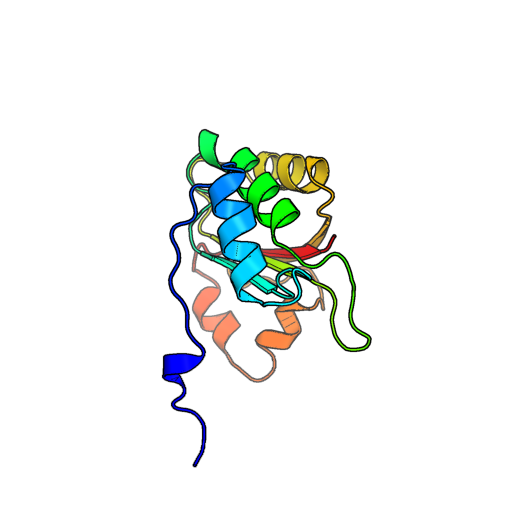 -9.520 1.00 87.44 78 ILE A N 1
ATOM 602 C CA . ILE A 1 78 ? 6.080 -6.389 -10.869 1.00 87.44 78 ILE A CA 1
ATOM 603 C C . ILE A 1 78 ? 5.322 -5.295 -11.611 1.00 87.44 78 ILE A C 1
ATOM 605 O O . ILE A 1 78 ? 4.092 -5.354 -11.686 1.00 87.44 78 ILE A O 1
ATOM 609 N N . GLN A 1 79 ? 6.014 -4.297 -12.161 1.00 82.81 79 GLN A N 1
ATOM 610 C CA . GLN A 1 79 ? 5.338 -3.247 -12.922 1.00 82.81 79 GLN A CA 1
ATOM 611 C C . GLN A 1 79 ? 4.626 -3.849 -14.141 1.00 82.81 79 GLN A C 1
ATOM 613 O O . GLN A 1 79 ? 5.212 -4.599 -14.922 1.00 82.81 79 GLN A O 1
ATOM 618 N N . ARG A 1 80 ? 3.333 -3.540 -14.283 1.00 84.69 80 ARG A N 1
ATOM 619 C CA . ARG A 1 80 ? 2.484 -4.034 -15.378 1.00 84.69 80 ARG A CA 1
ATOM 620 C C . ARG A 1 80 ? 1.683 -2.891 -15.992 1.00 84.69 80 ARG A C 1
ATOM 622 O O . ARG A 1 80 ? 2.215 -2.123 -16.779 1.00 84.69 80 ARG A O 1
ATOM 629 N N . ARG A 1 81 ? 0.392 -2.806 -15.659 1.00 87.00 81 ARG A N 1
ATOM 630 C CA . ARG A 1 81 ? -0.570 -1.876 -16.276 1.00 87.00 81 ARG A CA 1
ATOM 631 C C . ARG A 1 81 ? -0.637 -0.516 -15.594 1.00 87.00 81 ARG A C 1
ATOM 633 O O . ARG A 1 81 ? -1.224 0.396 -16.156 1.00 87.00 81 ARG A O 1
ATOM 640 N N . VAL A 1 82 ? -0.096 -0.419 -14.387 1.00 89.50 82 VAL A N 1
ATOM 641 C CA . VAL A 1 82 ? -0.068 0.805 -13.594 1.00 89.50 82 VAL A CA 1
ATOM 642 C C . VAL A 1 82 ? 1.383 1.256 -13.517 1.00 89.50 82 VAL A C 1
ATOM 644 O O . VAL A 1 82 ? 2.260 0.466 -13.155 1.00 89.50 82 VAL A O 1
ATOM 647 N N . ASP A 1 83 ? 1.628 2.494 -13.925 1.00 90.69 83 ASP A N 1
ATOM 648 C CA . ASP A 1 83 ? 2.918 3.163 -13.822 1.00 90.69 83 ASP A CA 1
ATOM 649 C C . ASP A 1 83 ? 3.203 3.640 -12.387 1.00 90.69 83 ASP A C 1
ATOM 651 O O . ASP A 1 83 ? 2.300 3.773 -11.559 1.00 90.69 83 ASP A O 1
ATOM 655 N N . GLU A 1 84 ? 4.483 3.868 -12.084 1.00 91.06 84 GLU A N 1
ATOM 656 C CA . GLU A 1 84 ? 4.926 4.299 -10.753 1.00 91.06 84 GLU A CA 1
ATOM 657 C C . GLU A 1 84 ? 4.312 5.654 -10.360 1.00 91.06 84 GLU A C 1
ATOM 659 O O . GLU A 1 84 ? 3.838 5.789 -9.235 1.00 91.06 84 GLU A O 1
ATOM 664 N N . ASP A 1 85 ? 4.208 6.619 -11.279 1.00 93.38 85 ASP A N 1
ATOM 665 C CA . ASP A 1 85 ? 3.669 7.956 -10.984 1.00 93.38 85 ASP A CA 1
ATOM 666 C C . ASP A 1 85 ? 2.204 7.900 -10.517 1.00 93.38 85 ASP A C 1
ATOM 668 O O . ASP A 1 85 ? 1.802 8.592 -9.573 1.00 93.38 85 ASP A O 1
ATOM 672 N N . SER A 1 86 ? 1.396 7.027 -11.121 1.00 94.38 86 SER A N 1
ATOM 673 C CA . SER A 1 86 ? 0.023 6.757 -10.687 1.00 94.38 86 SER A CA 1
ATOM 674 C C . SER A 1 86 ? -0.032 6.162 -9.273 1.00 94.38 86 SER A C 1
ATOM 676 O O . SER A 1 86 ? -0.857 6.575 -8.452 1.00 94.38 86 SER A O 1
ATOM 678 N N . ILE A 1 87 ? 0.881 5.244 -8.936 1.00 95.38 87 ILE A N 1
ATOM 679 C CA . ILE A 1 87 ? 0.990 4.682 -7.579 1.00 95.38 87 ILE A CA 1
ATOM 680 C C . ILE A 1 87 ? 1.359 5.788 -6.582 1.00 95.38 87 ILE A C 1
ATOM 682 O O . ILE A 1 87 ? 0.679 5.949 -5.567 1.00 95.38 87 ILE A O 1
ATOM 686 N N . LEU A 1 88 ? 2.398 6.573 -6.879 1.00 96.31 88 LEU A N 1
ATOM 687 C CA . LEU A 1 88 ? 2.911 7.612 -5.984 1.00 96.31 88 LEU A CA 1
ATOM 688 C C . LEU A 1 88 ? 1.902 8.740 -5.765 1.00 96.31 88 LEU A C 1
ATOM 690 O O . LEU A 1 88 ? 1.682 9.147 -4.626 1.00 96.31 88 LEU A O 1
ATOM 694 N N . SER A 1 89 ? 1.238 9.208 -6.822 1.00 97.19 89 SER A N 1
ATOM 695 C CA . SER A 1 89 ? 0.221 10.263 -6.712 1.00 97.19 89 SER A CA 1
ATOM 696 C C . SER A 1 89 ? -0.965 9.836 -5.841 1.00 97.19 89 SER A C 1
ATOM 698 O O . SER A 1 89 ? -1.409 10.605 -4.984 1.00 97.19 89 SER A O 1
ATOM 700 N N . ASN A 1 90 ? -1.440 8.592 -5.982 1.00 97.75 90 ASN A N 1
ATOM 701 C CA . ASN A 1 90 ? -2.491 8.053 -5.120 1.00 97.75 90 ASN A CA 1
ATOM 702 C C . ASN A 1 90 ? -2.013 7.891 -3.673 1.00 97.75 90 ASN A C 1
ATOM 704 O O . ASN A 1 90 ? -2.747 8.280 -2.762 1.00 97.75 90 ASN A O 1
ATOM 708 N N . ALA A 1 91 ? -0.791 7.394 -3.459 1.00 97.62 91 ALA A N 1
ATOM 709 C CA . ALA A 1 91 ? -0.183 7.297 -2.134 1.00 97.62 91 ALA A CA 1
ATOM 710 C C . ALA A 1 91 ? -0.156 8.666 -1.436 1.00 97.62 91 ALA A C 1
ATOM 712 O O . ALA A 1 91 ? -0.720 8.828 -0.351 1.00 97.62 91 ALA A O 1
ATOM 713 N N . THR A 1 92 ? 0.398 9.678 -2.112 1.00 97.69 92 THR A N 1
ATOM 714 C CA . THR A 1 92 ? 0.491 11.054 -1.606 1.00 97.69 92 THR A CA 1
ATOM 715 C C . THR A 1 92 ? -0.883 11.655 -1.324 1.00 97.69 92 THR A C 1
ATOM 717 O O . THR A 1 92 ? -1.062 12.305 -0.296 1.00 97.69 92 THR A O 1
ATOM 720 N N . SER A 1 93 ? -1.890 11.387 -2.164 1.00 97.25 93 SER A N 1
ATOM 721 C CA . SER A 1 93 ? -3.263 11.866 -1.926 1.00 97.25 93 SER A CA 1
ATOM 722 C C . SER A 1 93 ? -3.884 11.335 -0.628 1.00 97.25 93 SER A C 1
ATOM 724 O O . SER A 1 93 ? -4.803 11.949 -0.092 1.00 97.25 93 SER A O 1
ATOM 726 N N . GLN A 1 94 ? -3.396 10.193 -0.130 1.00 97.06 94 GLN A N 1
ATOM 727 C CA . GLN A 1 94 ? -3.833 9.569 1.121 1.00 97.06 94 GLN A CA 1
ATOM 728 C C . GLN A 1 94 ? -2.856 9.825 2.282 1.00 97.06 94 GLN A C 1
ATOM 730 O O . GLN A 1 94 ? -2.999 9.228 3.347 1.00 97.06 94 GLN A O 1
ATOM 735 N N . GLY A 1 95 ? -1.882 10.722 2.091 1.00 95.94 95 GLY A N 1
ATOM 736 C CA . GLY A 1 95 ? -0.907 11.117 3.106 1.00 95.94 95 GLY A CA 1
ATOM 737 C C . GLY A 1 95 ? 0.333 10.230 3.188 1.00 95.94 95 GLY A C 1
ATOM 738 O O . GLY A 1 95 ? 1.165 10.470 4.046 1.00 95.94 95 GLY A O 1
ATOM 739 N N . PHE A 1 96 ? 0.493 9.235 2.312 1.00 97.06 96 PHE A N 1
ATOM 740 C CA . PHE A 1 96 ? 1.698 8.409 2.305 1.00 97.06 96 PHE A CA 1
ATOM 741 C C . PHE A 1 96 ? 2.853 9.100 1.576 1.00 97.06 96 PHE A C 1
ATOM 743 O O . PHE A 1 96 ? 2.691 9.634 0.473 1.00 97.06 96 PHE A O 1
ATOM 750 N N . ARG A 1 97 ? 4.051 8.993 2.146 1.00 95.88 97 ARG A N 1
ATOM 751 C CA . ARG A 1 97 ? 5.318 9.395 1.534 1.00 95.88 97 ARG A CA 1
ATOM 752 C C . ARG A 1 97 ? 6.129 8.152 1.190 1.00 95.88 97 ARG A C 1
ATOM 754 O O . ARG A 1 97 ? 6.304 7.283 2.036 1.00 95.88 97 ARG A O 1
ATOM 761 N N . LEU A 1 98 ? 6.653 8.075 -0.034 1.00 95.25 98 LEU A N 1
ATOM 762 C CA . LEU A 1 98 ? 7.660 7.070 -0.380 1.00 95.25 98 LEU A CA 1
ATOM 763 C C . LEU A 1 98 ? 8.977 7.461 0.291 1.00 95.25 98 LEU A C 1
ATOM 765 O O . LEU A 1 98 ? 9.483 8.559 0.049 1.00 95.25 98 LEU A O 1
ATOM 769 N N . VAL A 1 99 ? 9.516 6.589 1.139 1.00 93.69 99 VAL A N 1
ATOM 770 C CA . VAL A 1 99 ? 10.720 6.908 1.922 1.00 93.69 99 VAL A CA 1
ATOM 771 C C . VAL A 1 99 ? 11.906 6.030 1.552 1.00 93.69 99 VAL A C 1
ATOM 773 O O . VAL A 1 99 ? 13.045 6.446 1.740 1.00 93.69 99 VAL A O 1
ATOM 776 N N . ASP A 1 100 ? 11.647 4.851 0.985 1.00 92.88 100 ASP A N 1
ATOM 777 C CA . ASP A 1 100 ? 12.678 4.017 0.386 1.00 92.88 100 ASP A CA 1
ATOM 778 C C . ASP A 1 100 ? 12.110 3.175 -0.765 1.00 92.88 100 ASP A C 1
ATOM 780 O O . ASP A 1 100 ? 10.918 2.843 -0.785 1.00 92.88 100 ASP A O 1
ATOM 784 N N . LYS A 1 101 ? 12.966 2.822 -1.727 1.00 91.31 101 LYS A N 1
ATOM 785 C CA . LYS A 1 101 ? 12.624 1.910 -2.820 1.00 91.31 101 LYS A CA 1
ATOM 786 C C . LYS A 1 101 ? 13.800 1.032 -3.226 1.00 91.31 101 LYS A C 1
ATOM 788 O O . LYS A 1 101 ? 14.956 1.443 -3.194 1.00 91.31 101 LYS A O 1
ATOM 793 N N . TRP A 1 102 ? 13.478 -0.173 -3.674 1.00 88.31 102 TRP A N 1
ATOM 794 C CA . TRP A 1 102 ? 14.428 -1.133 -4.224 1.00 88.31 102 TRP A CA 1
ATOM 795 C C . TRP A 1 102 ? 13.857 -1.725 -5.505 1.00 88.31 102 TRP A C 1
ATOM 797 O O . TRP A 1 102 ? 12.749 -2.259 -5.495 1.00 88.31 102 TRP A O 1
ATOM 807 N N . ILE A 1 103 ? 14.589 -1.610 -6.612 1.00 86.25 103 ILE A N 1
ATOM 808 C CA . ILE A 1 103 ? 14.075 -1.901 -7.953 1.00 86.25 103 ILE A CA 1
ATOM 809 C C . ILE A 1 103 ? 15.050 -2.829 -8.675 1.00 86.25 103 ILE A C 1
ATOM 811 O O . ILE A 1 103 ? 16.204 -2.477 -8.900 1.00 86.25 103 ILE A O 1
ATOM 815 N N . ASN A 1 104 ? 14.583 -4.013 -9.073 1.00 80.44 104 ASN A N 1
ATOM 816 C CA . ASN A 1 104 ? 15.325 -4.982 -9.888 1.00 80.44 104 ASN A CA 1
ATOM 817 C C . ASN A 1 104 ? 16.718 -5.333 -9.329 1.00 80.44 104 ASN A C 1
ATOM 819 O O . ASN A 1 104 ? 17.704 -5.389 -10.065 1.00 80.44 104 ASN A O 1
ATOM 823 N N . GLY A 1 105 ? 16.837 -5.508 -8.011 1.00 71.62 105 GLY A N 1
ATOM 824 C CA . GLY A 1 105 ? 18.138 -5.778 -7.388 1.00 71.62 105 GLY A CA 1
ATOM 825 C C . GLY A 1 105 ? 19.032 -4.553 -7.198 1.00 71.62 105 GLY A C 1
ATOM 826 O O . GLY A 1 105 ? 20.101 -4.684 -6.600 1.00 71.62 105 GLY A O 1
ATOM 827 N N . VAL A 1 106 ? 18.613 -3.378 -7.672 1.00 73.81 106 VAL A N 1
ATOM 828 C CA . VAL A 1 106 ? 19.325 -2.109 -7.520 1.00 73.81 106 VAL A CA 1
ATOM 829 C C . VAL A 1 106 ? 18.662 -1.300 -6.412 1.00 73.81 106 VAL A C 1
ATOM 831 O O . VAL A 1 106 ? 17.458 -1.042 -6.423 1.00 73.81 106 VAL A O 1
ATOM 834 N N . HIS A 1 107 ? 19.472 -0.909 -5.435 1.00 71.12 107 HIS A N 1
ATOM 835 C CA . HIS A 1 107 ? 19.072 0.027 -4.395 1.00 71.12 107 HIS A CA 1
ATOM 836 C C . HIS A 1 107 ? 19.684 1.389 -4.723 1.00 71.12 107 HIS A C 1
ATOM 838 O O . HIS A 1 107 ? 20.886 1.472 -4.977 1.00 71.12 107 HIS A O 1
ATOM 844 N N . GLU A 1 108 ? 18.866 2.438 -4.780 1.00 64.81 108 GLU A N 1
ATOM 845 C CA . GLU A 1 108 ? 19.348 3.796 -5.072 1.00 64.81 108 GLU A CA 1
ATOM 846 C C . GLU A 1 108 ? 19.923 4.492 -3.823 1.00 64.81 108 GLU A C 1
ATOM 848 O O . GLU A 1 108 ? 20.568 5.533 -3.947 1.00 64.81 108 GLU A O 1
ATOM 853 N N . SER A 1 109 ? 19.723 3.940 -2.617 1.00 64.62 109 SER A N 1
ATOM 854 C CA . SER A 1 109 ? 20.117 4.568 -1.350 1.00 64.62 109 SER A CA 1
ATOM 855 C C . SER A 1 109 ? 20.654 3.570 -0.298 1.00 64.62 109 SER A C 1
ATOM 857 O O . SER A 1 109 ? 20.769 2.376 -0.532 1.00 64.62 109 SER A O 1
ATOM 859 N N . ASN A 1 110 ? 21.034 4.050 0.890 1.00 68.50 110 ASN A N 1
ATOM 860 C CA . ASN A 1 110 ? 21.315 3.195 2.059 1.00 68.50 110 ASN A CA 1
ATOM 861 C C . ASN A 1 110 ? 20.101 3.181 3.010 1.00 68.50 110 ASN A C 1
ATOM 863 O O . ASN A 1 110 ? 20.246 3.336 4.222 1.00 68.50 110 ASN A O 1
ATOM 867 N N . GLY A 1 111 ? 18.891 3.103 2.450 1.00 79.31 111 GLY A N 1
ATOM 868 C CA . GLY A 1 111 ? 17.629 3.193 3.187 1.00 79.31 111 GLY A CA 1
ATOM 869 C C . GLY A 1 111 ? 17.226 1.912 3.927 1.00 79.31 111 GLY A C 1
ATOM 870 O O . GLY A 1 111 ? 17.937 0.901 3.912 1.00 79.31 111 GLY A O 1
ATOM 871 N N . THR A 1 112 ? 16.055 1.951 4.567 1.00 87.81 112 THR A N 1
ATOM 872 C CA . THR A 1 112 ? 15.472 0.867 5.376 1.00 87.81 112 THR A CA 1
ATOM 873 C C . THR A 1 112 ? 15.473 -0.486 4.663 1.00 87.81 112 THR A C 1
ATOM 875 O O . THR A 1 112 ? 15.875 -1.486 5.259 1.00 87.81 112 THR A O 1
ATOM 878 N N . ILE A 1 113 ? 15.099 -0.532 3.381 1.00 86.81 113 ILE A N 1
ATOM 879 C CA . ILE A 1 113 ? 14.991 -1.776 2.609 1.00 86.81 113 ILE A CA 1
ATOM 880 C C . ILE A 1 113 ? 16.364 -2.448 2.461 1.00 86.81 113 ILE A C 1
ATOM 882 O O . ILE A 1 113 ? 16.466 -3.672 2.533 1.00 86.81 113 ILE A O 1
ATOM 886 N N . SER A 1 114 ? 17.441 -1.669 2.302 1.00 80.62 114 SER A N 1
ATOM 887 C CA . SER A 1 114 ? 18.797 -2.222 2.151 1.00 80.62 114 SER A CA 1
ATOM 888 C C . SER A 1 114 ? 19.244 -2.999 3.397 1.00 80.62 114 SER A C 1
ATOM 890 O O . SER A 1 114 ? 19.902 -4.039 3.291 1.00 80.62 114 SER A O 1
ATOM 892 N N . SER A 1 115 ? 18.816 -2.550 4.583 1.00 84.69 115 SER A N 1
ATOM 893 C CA . SER A 1 115 ? 19.141 -3.205 5.852 1.00 84.69 115 SER A CA 1
ATOM 894 C C . SER A 1 115 ? 18.545 -4.615 5.953 1.00 84.69 115 SER A C 1
ATOM 896 O O . SER A 1 115 ? 19.189 -5.509 6.499 1.00 84.69 115 SER A O 1
ATOM 898 N N . TRP A 1 116 ? 17.376 -4.861 5.345 1.00 85.44 116 TRP A N 1
ATOM 899 C CA . TRP A 1 116 ? 16.693 -6.162 5.382 1.00 85.44 116 TRP A CA 1
ATOM 900 C C . TRP A 1 116 ? 17.458 -7.271 4.657 1.00 85.44 116 TRP A C 1
ATOM 902 O O . TRP A 1 116 ? 17.294 -8.450 4.968 1.00 85.44 116 TRP A O 1
ATOM 912 N N . PHE A 1 117 ? 18.302 -6.896 3.696 1.00 77.75 117 PHE A N 1
ATOM 913 C CA . PHE A 1 117 ? 19.102 -7.829 2.906 1.00 77.75 117 PHE A CA 1
ATOM 914 C C . PHE A 1 117 ? 20.573 -7.869 3.342 1.00 77.75 117 PHE A C 1
ATOM 916 O O . PHE A 1 117 ? 21.376 -8.578 2.736 1.00 77.75 117 PHE A O 1
ATOM 923 N N . SER A 1 118 ? 20.942 -7.136 4.397 1.00 72.88 118 SER A N 1
ATOM 924 C CA . SER A 1 118 ? 22.322 -7.079 4.887 1.00 72.88 118 SER A CA 1
ATOM 925 C C . SER A 1 118 ? 22.805 -8.460 5.340 1.00 72.88 118 SER A C 1
ATOM 927 O O . SER A 1 118 ? 22.149 -9.135 6.129 1.00 72.88 118 SER A O 1
ATOM 929 N N . GLY A 1 119 ? 23.968 -8.885 4.839 1.00 70.94 119 GLY A N 1
ATOM 930 C CA . GLY A 1 119 ? 24.565 -10.187 5.166 1.00 70.94 119 GLY A CA 1
ATOM 931 C C . GLY A 1 119 ? 24.034 -11.376 4.357 1.00 70.94 119 GLY A C 1
ATOM 932 O O . GLY A 1 119 ? 24.501 -12.490 4.576 1.00 70.94 119 GLY A O 1
ATOM 933 N N . ASN A 1 120 ? 23.126 -11.155 3.401 1.00 67.75 120 ASN A N 1
ATOM 934 C CA . ASN A 1 120 ? 22.624 -12.184 2.491 1.00 67.75 120 ASN A CA 1
ATOM 935 C C . ASN A 1 120 ? 22.876 -11.804 1.023 1.00 67.75 120 ASN A C 1
ATOM 937 O O . ASN A 1 120 ? 22.695 -10.655 0.630 1.00 67.75 120 ASN A O 1
ATOM 941 N N . ASP A 1 121 ? 23.200 -12.782 0.171 1.00 67.62 121 ASP A N 1
ATOM 942 C CA . ASP A 1 121 ? 23.393 -12.563 -1.278 1.00 67.62 121 ASP A CA 1
ATOM 943 C C . ASP A 1 121 ? 22.064 -12.494 -2.065 1.00 67.62 121 ASP A C 1
ATOM 945 O O . ASP A 1 121 ? 21.993 -12.698 -3.273 1.00 67.62 121 ASP A O 1
ATOM 949 N N . VAL A 1 122 ? 20.962 -12.202 -1.372 1.00 67.62 122 VAL A N 1
ATOM 950 C CA . VAL A 1 122 ? 19.609 -12.155 -1.946 1.00 67.62 122 VAL A CA 1
ATOM 951 C C . VAL A 1 122 ? 19.525 -11.111 -3.064 1.00 67.62 122 VAL A C 1
ATOM 953 O O . VAL A 1 122 ? 18.880 -11.341 -4.084 1.00 67.62 122 VAL A O 1
ATOM 956 N N . CYS A 1 123 ? 20.238 -9.992 -2.924 1.00 65.38 123 CYS A N 1
ATOM 957 C CA . CYS A 1 123 ? 20.276 -8.954 -3.949 1.00 65.38 123 CYS A CA 1
ATOM 958 C C . CYS A 1 123 ? 20.854 -9.454 -5.282 1.00 65.38 123 CYS A C 1
ATOM 960 O O . CYS A 1 123 ? 20.373 -9.017 -6.325 1.00 65.38 123 CYS A O 1
ATOM 962 N N . SER A 1 124 ? 21.844 -10.361 -5.287 1.00 68.88 124 SER A N 1
ATOM 963 C CA . SER A 1 124 ? 22.418 -10.889 -6.537 1.00 68.88 124 SER A CA 1
ATOM 964 C C . SER A 1 124 ? 21.427 -11.789 -7.278 1.00 68.88 124 SER A C 1
ATOM 966 O O . SER A 1 124 ? 21.301 -11.676 -8.498 1.00 68.88 124 SER A O 1
ATOM 968 N N . ALA A 1 125 ? 20.647 -12.585 -6.537 1.00 70.38 125 ALA A N 1
ATOM 969 C CA . ALA A 1 125 ? 19.630 -13.482 -7.083 1.00 70.38 125 ALA A CA 1
ATOM 970 C C . ALA A 1 125 ? 18.503 -12.737 -7.822 1.00 70.38 125 ALA A C 1
ATOM 972 O O . ALA A 1 125 ? 17.843 -13.316 -8.683 1.00 70.38 125 ALA A O 1
ATOM 973 N N . PHE A 1 126 ? 18.299 -11.450 -7.519 1.00 69.19 126 PHE A N 1
ATOM 974 C CA . PHE A 1 126 ? 17.231 -10.630 -8.093 1.00 69.19 126 PHE A CA 1
ATOM 975 C C . PHE A 1 126 ? 17.709 -9.516 -9.035 1.00 69.19 126 PHE A C 1
ATOM 977 O O . PHE A 1 126 ? 16.869 -8.782 -9.551 1.00 69.19 126 PHE A O 1
ATOM 984 N N . ARG A 1 127 ? 19.015 -9.416 -9.344 1.00 67.31 127 ARG A N 1
ATOM 985 C CA . ARG A 1 127 ? 19.570 -8.400 -10.277 1.00 67.31 127 ARG A CA 1
ATOM 986 C C . ARG A 1 127 ? 18.984 -8.435 -11.692 1.00 67.31 127 ARG A C 1
ATOM 988 O O . ARG A 1 127 ? 19.169 -7.494 -12.458 1.00 67.31 127 ARG A O 1
ATOM 995 N N . HIS A 1 128 ? 18.313 -9.523 -12.054 1.00 66.50 128 HIS A N 1
ATOM 996 C CA . HIS A 1 128 ? 17.680 -9.705 -13.362 1.00 66.50 128 HIS A CA 1
ATOM 997 C C . HIS A 1 128 ? 16.180 -9.996 -13.261 1.00 66.50 128 HIS A C 1
ATOM 999 O O . HIS A 1 128 ? 15.548 -10.348 -14.256 1.00 66.50 128 HIS A O 1
ATOM 1005 N N . THR A 1 129 ? 15.605 -9.849 -12.068 1.00 71.81 129 THR A N 1
ATOM 1006 C CA . THR A 1 129 ? 14.182 -10.073 -11.834 1.00 71.81 129 THR A CA 1
ATOM 1007 C C . THR A 1 129 ? 13.462 -8.740 -11.875 1.00 71.81 129 THR A C 1
ATOM 1009 O O . THR A 1 129 ? 13.918 -7.765 -11.287 1.00 71.81 129 THR A O 1
ATOM 1012 N N . VAL A 1 130 ? 12.317 -8.710 -12.555 1.00 79.06 130 VAL A N 1
ATOM 1013 C CA . VAL A 1 130 ? 11.445 -7.535 -12.590 1.00 79.06 130 VAL A CA 1
ATOM 1014 C C . VAL A 1 130 ? 10.666 -7.487 -11.277 1.00 79.06 130 VAL A C 1
ATOM 1016 O O . VAL A 1 130 ? 9.547 -7.985 -11.210 1.00 79.06 130 VAL A O 1
ATOM 1019 N N . LEU A 1 131 ? 11.288 -6.989 -10.210 1.00 86.00 131 LEU A N 1
ATOM 1020 C CA . LEU A 1 131 ? 10.687 -6.883 -8.880 1.00 86.00 131 LEU A CA 1
ATOM 1021 C C . LEU A 1 131 ? 11.004 -5.517 -8.281 1.00 86.00 131 LEU A C 1
ATOM 1023 O O . LEU A 1 131 ? 12.168 -5.151 -8.123 1.00 86.00 131 LEU A O 1
ATOM 1027 N N . SER A 1 132 ? 9.951 -4.815 -7.892 1.00 89.75 132 SER A N 1
ATOM 1028 C CA . SER A 1 132 ? 10.007 -3.534 -7.206 1.00 89.75 132 SER A CA 1
ATOM 1029 C C . SER A 1 132 ? 9.478 -3.685 -5.788 1.00 89.75 132 SER A C 1
ATOM 1031 O O . SER A 1 132 ? 8.450 -4.328 -5.568 1.00 89.75 132 SER A O 1
ATOM 1033 N N . VAL A 1 133 ? 10.162 -3.068 -4.831 1.00 92.06 133 VAL A N 1
ATOM 1034 C CA . VAL A 1 133 ? 9.723 -2.922 -3.443 1.00 92.06 133 VAL A CA 1
ATOM 1035 C C . VAL A 1 133 ? 9.677 -1.437 -3.126 1.00 92.06 133 VAL A C 1
ATOM 1037 O O . VAL A 1 133 ? 10.679 -0.737 -3.262 1.00 92.06 133 VAL A O 1
ATOM 1040 N N . LEU A 1 134 ? 8.510 -0.966 -2.706 1.00 94.38 134 LEU A N 1
ATOM 1041 C CA . LEU A 1 134 ? 8.276 0.402 -2.264 1.00 94.38 134 LEU A CA 1
ATOM 1042 C C . LEU A 1 134 ? 7.929 0.387 -0.781 1.00 94.38 134 LEU A C 1
ATOM 1044 O O . LEU A 1 134 ? 7.082 -0.399 -0.349 1.00 94.38 134 LEU A O 1
ATOM 1048 N N . TYR A 1 135 ? 8.571 1.264 -0.020 1.00 95.19 135 TYR A N 1
ATOM 1049 C CA . TYR A 1 135 ? 8.361 1.417 1.411 1.00 95.19 135 TYR A CA 1
ATOM 1050 C C . TYR A 1 135 ? 7.821 2.825 1.686 1.00 95.19 135 TYR A C 1
ATOM 1052 O O . TYR A 1 135 ? 8.477 3.837 1.410 1.00 95.19 135 TYR A O 1
ATOM 1060 N N . PHE A 1 136 ? 6.585 2.868 2.178 1.00 96.12 136 PHE A N 1
ATOM 1061 C CA . PHE A 1 136 ? 5.835 4.084 2.459 1.00 96.12 136 PHE A CA 1
ATOM 1062 C C . PHE A 1 136 ? 5.610 4.258 3.957 1.00 96.12 136 PHE A C 1
ATOM 1064 O O . PHE A 1 136 ? 5.317 3.293 4.662 1.00 96.12 136 PHE A O 1
ATOM 1071 N N . GLU A 1 137 ? 5.642 5.508 4.399 1.00 94.75 137 GLU A N 1
ATOM 1072 C CA . GLU A 1 137 ? 5.273 5.941 5.750 1.00 94.75 137 GLU A CA 1
ATOM 1073 C C . GLU A 1 137 ? 4.166 7.002 5.656 1.00 94.75 137 GLU A C 1
ATOM 1075 O O . GLU A 1 137 ? 3.945 7.567 4.578 1.00 94.75 137 GLU A O 1
ATOM 1080 N N . LEU A 1 138 ? 3.460 7.247 6.763 1.00 90.38 138 LEU A N 1
ATOM 1081 C CA . LEU A 1 138 ? 2.506 8.357 6.897 1.00 90.38 138 LEU A CA 1
ATOM 1082 C C . LEU A 1 138 ? 3.176 9.706 7.194 1.00 90.38 138 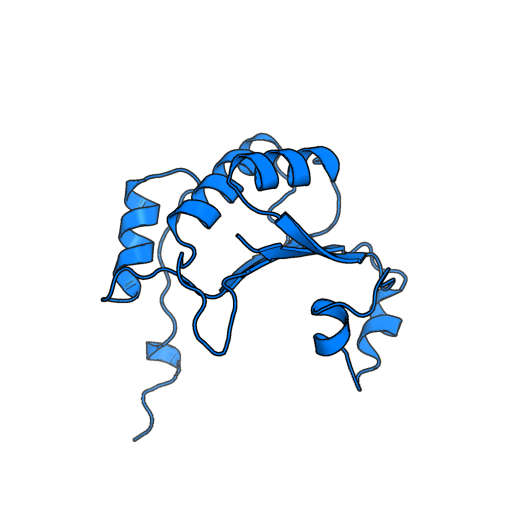LEU A C 1
ATOM 1084 O O . LEU A 1 138 ? 4.336 9.718 7.664 1.00 90.38 138 LEU A O 1
#

InterPro domains:
  IPR019410 Lysine methyltransferase [PF10294] (5-91)
  IPR029063 S-adenosyl-L-methionine-dependent methyltransferase superfamily [G3DSA:3.40.50.150] (2-120)

pLDDT: mean 86.14, std 11.61, range [46.19, 98.06]

Sequence (138 aa):
MEPNLLSRIMVRKLFWGNEDDMKAVRELHGNGVGFDCIIGTDVTYNPDAILPLFKTARGVISEKANEDSVPALILCYIQRRVDEDSILSNATSQGFRLVDKWINGVHESNGTISSWFSGNDVCSAFRHTVLSVLYFEL

Organism: Zea mays (NCBI:txid4577)